Protein AF-A0A969MX32-F1 (afdb_monomer_lite)

Foldseek 3Di:
DQQLVQVCVVVVVPDPQSVQWDWDQDPVDNWIWIDGVNHTPQQKTKDWDPPDPPDTHMHIDGHNDDDDDDDDDDDD

Structure (mmCIF, N/CA/C/O backbone):
data_AF-A0A969MX32-F1
#
_entry.id   AF-A0A969MX32-F1
#
loop_
_atom_site.group_PDB
_atom_site.id
_atom_site.type_symbol
_atom_site.label_atom_id
_atom_site.label_alt_id
_atom_site.label_comp_id
_atom_site.label_asym_id
_atom_site.label_entity_id
_atom_site.label_seq_id
_atom_site.pdbx_PDB_ins_code
_atom_site.Cartn_x
_atom_site.Cartn_y
_atom_site.Cartn_z
_atom_site.occupancy
_atom_site.B_iso_or_equiv
_atom_site.auth_seq_id
_atom_site.auth_comp_id
_atom_site.auth_asym_id
_atom_site.auth_atom_id
_atom_site.pdbx_PDB_model_num
ATOM 1 N N . TRP A 1 1 ? -0.480 4.294 -7.817 1.00 84.75 1 TRP A N 1
ATOM 2 C CA . TRP A 1 1 ? -0.673 2.874 -8.186 1.00 84.75 1 TRP A CA 1
ATOM 3 C C . TRP A 1 1 ? 0.003 1.951 -7.177 1.00 84.75 1 TRP A C 1
ATOM 5 O O . TRP A 1 1 ? -0.712 1.297 -6.434 1.00 84.75 1 TRP A O 1
ATOM 15 N N . VAL A 1 2 ? 1.337 1.974 -7.066 1.00 89.69 2 VAL A N 1
ATOM 16 C CA . VAL A 1 2 ? 2.127 1.008 -6.270 1.00 89.69 2 VAL A CA 1
ATOM 17 C C . VAL A 1 2 ? 1.695 0.871 -4.800 1.00 89.69 2 VAL A C 1
ATOM 19 O O . VAL A 1 2 ? 1.583 -0.251 -4.328 1.00 89.69 2 VAL A O 1
ATOM 22 N N . CYS A 1 3 ? 1.357 1.956 -4.091 1.00 88.12 3 CYS A N 1
ATOM 23 C CA . CYS A 1 3 ? 0.884 1.853 -2.699 1.00 88.12 3 CYS A CA 1
ATOM 24 C C . CYS A 1 3 ? -0.442 1.079 -2.559 1.00 88.12 3 CYS A C 1
ATOM 26 O O . CYS A 1 3 ? -0.594 0.290 -1.632 1.00 88.12 3 CYS A O 1
ATOM 28 N N . ARG A 1 4 ? -1.382 1.248 -3.506 1.00 89.94 4 ARG A N 1
ATOM 29 C CA . ARG A 1 4 ? -2.656 0.497 -3.519 1.00 89.94 4 ARG A CA 1
ATOM 30 C C . ARG A 1 4 ? -2.397 -0.987 -3.739 1.00 89.94 4 ARG A C 1
ATOM 32 O O . ARG A 1 4 ? -2.999 -1.826 -3.087 1.00 89.94 4 ARG A O 1
ATOM 39 N N . GLU A 1 5 ? -1.485 -1.295 -4.655 1.00 91.31 5 GLU A N 1
ATOM 40 C CA . GLU A 1 5 ? -1.111 -2.673 -4.955 1.00 91.31 5 GLU A CA 1
ATOM 41 C C . GLU A 1 5 ? -0.387 -3.336 -3.774 1.00 91.31 5 GLU A C 1
ATOM 43 O O . GLU A 1 5 ? -0.670 -4.488 -3.467 1.00 91.31 5 GLU A O 1
ATOM 48 N N . ALA A 1 6 ? 0.498 -2.612 -3.081 1.00 91.25 6 ALA A N 1
ATOM 49 C CA . ALA A 1 6 ? 1.173 -3.102 -1.880 1.00 91.25 6 ALA A CA 1
ATOM 50 C C . ALA A 1 6 ? 0.175 -3.443 -0.762 1.00 91.25 6 ALA A C 1
ATOM 52 O O . ALA A 1 6 ? 0.267 -4.523 -0.188 1.00 91.25 6 ALA A O 1
ATOM 53 N N . TYR A 1 7 ? -0.811 -2.573 -0.510 1.00 91.12 7 TYR A N 1
ATOM 54 C CA . TYR A 1 7 ? -1.888 -2.844 0.448 1.00 91.12 7 TYR A CA 1
ATOM 55 C C . TYR A 1 7 ? -2.688 -4.095 0.068 1.00 91.12 7 TYR A C 1
ATOM 57 O O . TYR A 1 7 ? -2.813 -5.013 0.866 1.00 91.12 7 TYR A O 1
ATOM 65 N N . LEU A 1 8 ? -3.163 -4.173 -1.180 1.00 91.81 8 LEU A N 1
ATOM 66 C CA . LEU A 1 8 ? -3.954 -5.311 -1.661 1.00 91.81 8 LEU A CA 1
ATOM 67 C C . LEU A 1 8 ? -3.193 -6.639 -1.613 1.00 91.81 8 LEU A C 1
ATOM 69 O O . LEU A 1 8 ? -3.790 -7.695 -1.410 1.00 91.81 8 LEU A O 1
ATOM 73 N N . LYS A 1 9 ? -1.873 -6.597 -1.821 1.00 92.81 9 LYS A N 1
ATOM 74 C CA . LYS A 1 9 ? -1.001 -7.763 -1.651 1.00 92.81 9 LYS A CA 1
ATOM 75 C C . LYS A 1 9 ? -0.858 -8.150 -0.183 1.00 92.81 9 LYS A C 1
ATOM 77 O O . LYS A 1 9 ? -0.855 -9.340 0.104 1.00 92.81 9 LYS A O 1
ATOM 82 N N . ALA A 1 10 ? -0.747 -7.173 0.716 1.00 91.44 10 ALA A N 1
ATOM 83 C CA . ALA A 1 10 ? -0.636 -7.418 2.148 1.00 91.44 10 ALA A CA 1
ATOM 84 C C . ALA A 1 10 ? -1.932 -8.003 2.741 1.00 91.44 10 ALA A C 1
ATOM 86 O O . ALA A 1 10 ? -1.856 -8.899 3.574 1.00 91.44 10 ALA A O 1
ATOM 87 N N . THR A 1 11 ? -3.106 -7.562 2.275 1.00 90.88 11 THR A N 1
ATOM 88 C CA . THR A 1 11 ? -4.410 -8.083 2.732 1.00 90.88 11 THR A CA 1
ATOM 89 C C . THR A 1 11 ? -4.861 -9.355 2.010 1.00 90.88 11 THR A C 1
ATOM 91 O O . THR A 1 11 ? -5.731 -10.069 2.500 1.00 90.88 11 THR A O 1
ATOM 94 N N . GLY A 1 12 ? -4.291 -9.656 0.839 1.00 90.94 12 GLY A N 1
ATOM 95 C CA . GLY A 1 12 ? -4.657 -10.824 0.031 1.00 90.94 12 GLY A CA 1
ATOM 96 C C . GLY A 1 12 ? -5.963 -10.673 -0.759 1.00 90.94 12 GLY A C 1
ATOM 97 O O . GLY A 1 12 ? -6.422 -11.634 -1.371 1.00 90.94 12 GLY A O 1
ATOM 98 N N . GLU A 1 13 ? -6.554 -9.478 -0.795 1.00 88.06 13 GLU A N 1
ATOM 99 C CA . GLU A 1 13 ? -7.844 -9.215 -1.454 1.00 88.06 13 GLU A CA 1
ATOM 100 C C . GLU A 1 13 ? -7.751 -9.174 -2.992 1.00 88.06 13 GLU A C 1
ATOM 102 O O . GLU A 1 13 ? -8.750 -9.310 -3.702 1.00 88.06 13 GLU A O 1
ATOM 107 N N . GLY A 1 14 ? -6.541 -9.008 -3.532 1.00 86.25 14 GLY A N 1
ATOM 108 C CA . GLY A 1 14 ? -6.307 -8.975 -4.974 1.00 86.25 14 GLY A CA 1
ATOM 109 C C . GLY A 1 14 ? -6.870 -7.724 -5.662 1.00 86.25 14 GLY A C 1
ATOM 110 O O . GLY A 1 14 ? -7.265 -6.745 -5.039 1.00 86.25 14 GLY A O 1
ATOM 111 N N . LEU A 1 15 ? -6.873 -7.715 -6.997 1.00 85.75 15 LEU A N 1
ATOM 112 C CA . LEU A 1 15 ? -7.173 -6.505 -7.782 1.00 85.75 15 LEU A CA 1
ATOM 113 C C . LEU A 1 15 ? -8.658 -6.110 -7.816 1.00 85.75 15 LEU A C 1
ATOM 115 O O . LEU A 1 15 ? -8.972 -5.007 -8.269 1.00 85.75 15 LEU A O 1
ATOM 119 N N . ALA A 1 16 ? -9.568 -6.979 -7.367 1.00 86.25 16 ALA A N 1
ATOM 120 C CA . ALA A 1 16 ? -11.009 -6.718 -7.396 1.00 86.25 16 ALA A CA 1
ATOM 121 C C . ALA A 1 16 ? -11.378 -5.457 -6.595 1.00 86.25 16 ALA A C 1
ATOM 123 O O . ALA A 1 16 ? -12.191 -4.645 -7.037 1.00 86.25 16 ALA A O 1
ATOM 124 N N . GLU A 1 17 ? -10.682 -5.239 -5.481 1.00 85.38 17 GLU A N 1
ATOM 125 C CA . GLU A 1 17 ? -10.936 -4.144 -4.546 1.00 85.38 17 GLU A CA 1
ATOM 126 C C . GLU A 1 17 ? -10.216 -2.846 -4.909 1.00 85.38 17 GLU A C 1
ATOM 128 O O . GLU A 1 17 ? -10.367 -1.831 -4.229 1.00 85.38 17 GLU A O 1
ATOM 133 N N . LEU A 1 18 ? -9.476 -2.823 -6.024 1.00 84.31 18 LEU A N 1
ATOM 134 C CA . LEU A 1 18 ? -8.699 -1.656 -6.419 1.00 84.31 18 LEU A CA 1
ATOM 135 C C . LEU A 1 18 ? -9.576 -0.399 -6.443 1.00 84.31 18 LEU A C 1
ATOM 137 O O . LEU A 1 18 ? -9.191 0.614 -5.869 1.00 84.31 18 LEU A O 1
ATOM 141 N N . ARG A 1 19 ? -10.777 -0.460 -7.034 1.00 85.56 19 ARG A N 1
ATOM 142 C CA . ARG A 1 19 ? -11.690 0.695 -7.164 1.00 85.56 19 ARG A CA 1
ATOM 143 C C . ARG A 1 19 ? -12.173 1.267 -5.826 1.00 85.56 19 ARG A C 1
ATOM 145 O O . ARG A 1 19 ? -12.471 2.456 -5.780 1.00 85.56 19 ARG A O 1
ATOM 152 N N . ASN A 1 20 ? -12.188 0.459 -4.770 1.00 85.69 20 ASN A N 1
ATOM 153 C CA . ASN A 1 20 ? -12.702 0.831 -3.450 1.00 85.69 20 ASN A CA 1
ATOM 154 C C . ASN A 1 20 ? -11.620 1.435 -2.542 1.00 85.69 20 ASN A C 1
ATOM 156 O O . ASN A 1 20 ? -11.919 1.925 -1.454 1.00 85.69 20 ASN A O 1
ATOM 160 N N . ILE A 1 21 ? -10.365 1.419 -3.003 1.00 87.31 21 ILE A N 1
ATOM 161 C CA . ILE A 1 21 ? -9.199 1.876 -2.251 1.00 87.31 21 ILE A CA 1
ATOM 162 C C . ILE A 1 21 ? -8.658 3.158 -2.862 1.00 87.31 21 ILE A C 1
ATOM 164 O O . ILE A 1 21 ? -8.308 3.216 -4.049 1.00 87.31 21 ILE A O 1
ATOM 168 N N . GLN A 1 22 ? -8.502 4.165 -2.013 1.00 86.94 22 GLN A N 1
ATOM 169 C CA . GLN A 1 22 ? -7.847 5.424 -2.327 1.00 86.94 22 GLN A CA 1
ATOM 170 C C . GLN A 1 22 ? -6.574 5.558 -1.498 1.00 86.94 22 GLN A C 1
ATOM 172 O O . GLN A 1 22 ? -6.506 5.108 -0.362 1.00 86.94 22 GLN A O 1
ATOM 177 N N . VAL A 1 23 ? -5.554 6.173 -2.088 1.00 83.94 23 VAL A N 1
ATOM 178 C CA . VAL A 1 23 ? -4.339 6.566 -1.374 1.00 83.94 23 VAL A CA 1
ATOM 179 C C . VAL A 1 23 ? -4.284 8.080 -1.421 1.00 83.94 23 VAL A C 1
ATOM 181 O O . VAL A 1 23 ? -4.218 8.649 -2.513 1.00 83.94 23 VAL A O 1
ATOM 184 N N . GLN A 1 24 ? -4.315 8.713 -0.257 1.00 83.00 24 GLN A N 1
ATOM 185 C CA . GLN A 1 24 ? -4.029 10.129 -0.112 1.00 83.00 24 GLN A CA 1
ATOM 186 C C . GLN A 1 24 ? -2.552 10.298 0.226 1.00 83.00 24 GLN A C 1
ATOM 188 O O . GLN A 1 24 ? -2.012 9.607 1.089 1.00 83.00 24 GLN A O 1
ATOM 193 N N . LEU A 1 25 ? -1.894 11.188 -0.508 1.00 76.19 25 LEU A N 1
ATOM 194 C CA . LEU A 1 25 ? -0.535 11.618 -0.221 1.00 76.19 25 LEU A CA 1
ATOM 195 C C . LEU A 1 25 ? -0.634 1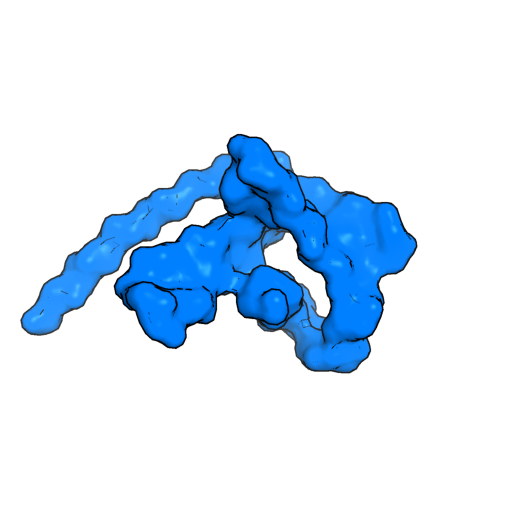2.999 0.415 1.00 76.19 25 LEU A C 1
ATOM 197 O O . LEU A 1 25 ? -1.138 13.927 -0.221 1.00 76.19 25 LEU A O 1
ATOM 201 N N . SER A 1 26 ? -0.131 13.131 1.635 1.00 71.75 26 SER A N 1
ATOM 202 C CA . SER A 1 26 ? 0.057 14.447 2.229 1.00 71.75 26 SER A CA 1
ATOM 203 C C . SER A 1 26 ? 1.213 15.149 1.509 1.00 71.75 26 SER A C 1
AT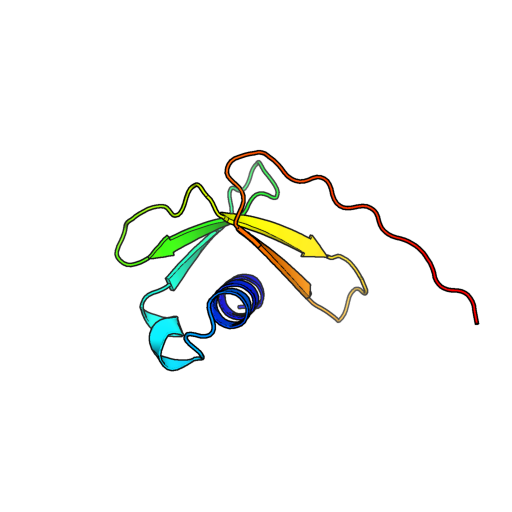OM 205 O O . SER A 1 26 ? 2.287 14.567 1.375 1.00 71.75 26 SER A O 1
ATOM 207 N N . PRO A 1 27 ? 1.043 16.386 1.015 1.00 64.69 27 PRO A N 1
ATOM 208 C CA . PRO A 1 27 ? 2.129 17.115 0.356 1.00 64.69 27 PRO A CA 1
ATOM 209 C C . PRO A 1 27 ? 3.342 17.333 1.272 1.00 64.69 27 PRO A C 1
ATOM 211 O O . PRO A 1 27 ? 4.481 17.339 0.807 1.00 64.69 27 PRO A O 1
ATOM 214 N N . ASP A 1 28 ? 3.084 17.462 2.576 1.00 68.00 28 ASP A N 1
ATOM 215 C CA . ASP A 1 28 ? 4.067 17.901 3.570 1.00 68.00 28 ASP A CA 1
ATOM 216 C C . ASP A 1 28 ? 4.742 16.739 4.308 1.00 68.00 28 ASP A C 1
ATOM 218 O O . ASP A 1 28 ? 5.822 16.887 4.882 1.00 68.00 28 ASP A O 1
ATOM 222 N N . SER A 1 29 ? 4.130 15.556 4.279 1.00 61.75 29 SER A N 1
ATOM 223 C CA . SER A 1 29 ? 4.681 14.344 4.866 1.00 61.75 29 SER A CA 1
ATOM 224 C C . SER A 1 29 ? 4.716 13.271 3.792 1.00 61.75 29 SER A C 1
ATOM 226 O O . SER A 1 29 ? 3.720 12.993 3.140 1.00 61.75 29 SER A O 1
ATOM 228 N N . LYS A 1 30 ? 5.853 12.591 3.614 1.00 64.88 30 LYS A N 1
ATOM 229 C CA . LYS A 1 30 ? 5.963 11.397 2.743 1.00 64.88 30 LYS A CA 1
ATOM 230 C C . LYS A 1 30 ? 5.107 10.209 3.239 1.00 64.88 30 LYS A C 1
ATOM 232 O O . LYS A 1 30 ? 5.408 9.057 2.941 1.00 64.88 30 LYS A O 1
ATOM 237 N N . GLN A 1 31 ? 4.096 10.484 4.055 1.00 66.56 31 GLN A N 1
ATOM 238 C CA . GLN A 1 31 ? 3.138 9.551 4.596 1.00 66.56 31 GLN A CA 1
ATOM 239 C C . GLN A 1 31 ? 1.992 9.429 3.602 1.00 66.56 31 GLN A C 1
ATOM 241 O O . GLN A 1 31 ? 1.446 10.415 3.102 1.00 66.56 31 GLN A O 1
ATOM 246 N N . PHE A 1 32 ? 1.642 8.185 3.323 1.00 76.50 32 PHE A N 1
ATOM 247 C CA . PHE A 1 32 ? 0.472 7.865 2.537 1.00 76.50 32 PHE A CA 1
ATOM 248 C C . PHE A 1 32 ? -0.582 7.323 3.485 1.00 76.50 32 PHE A C 1
ATOM 250 O O . PHE A 1 32 ? -0.285 6.458 4.306 1.00 76.50 32 PHE A O 1
ATOM 257 N N . GLN A 1 33 ? -1.803 7.814 3.345 1.00 78.00 33 GLN A N 1
ATOM 258 C CA . GLN A 1 33 ? -2.963 7.311 4.059 1.00 78.00 33 GLN A CA 1
ATOM 259 C C . GLN A 1 33 ? -3.806 6.513 3.075 1.00 78.00 33 GLN A C 1
ATOM 261 O O . GLN A 1 33 ? -4.132 7.003 1.989 1.00 78.00 33 GLN A O 1
ATOM 266 N N . VAL A 1 34 ? -4.150 5.276 3.428 1.00 80.62 34 VAL A N 1
ATOM 267 C CA . VAL A 1 34 ? -5.140 4.521 2.662 1.00 80.62 34 VAL A CA 1
ATOM 268 C C . VAL A 1 34 ? -6.519 4.783 3.233 1.00 80.62 34 VAL A C 1
ATOM 270 O O . VAL A 1 34 ? -6.735 4.717 4.440 1.00 80.62 34 VAL A O 1
ATOM 273 N N . MET A 1 35 ? -7.451 5.058 2.330 1.00 82.75 35 MET A N 1
ATOM 274 C CA . MET A 1 35 ? -8.867 5.100 2.636 1.00 82.75 35 MET A CA 1
ATOM 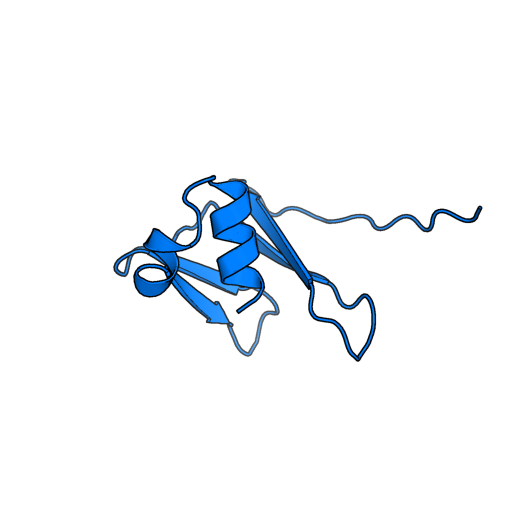275 C C . MET A 1 35 ? -9.580 3.976 1.902 1.00 82.75 35 MET A C 1
ATOM 277 O O . MET A 1 35 ? -9.339 3.753 0.709 1.00 82.75 35 MET A O 1
ATOM 281 N N . ARG A 1 36 ? -10.507 3.318 2.589 1.00 82.81 36 ARG A N 1
ATOM 282 C CA . ARG A 1 36 ? -11.431 2.354 1.996 1.00 82.81 36 ARG A CA 1
ATOM 283 C C . ARG A 1 36 ? -12.846 2.828 2.253 1.00 82.81 36 ARG A C 1
ATOM 285 O O . ARG A 1 36 ? -13.199 3.074 3.393 1.00 82.81 36 ARG A O 1
ATOM 292 N N . ASN A 1 37 ? -13.650 2.975 1.203 1.00 83.31 37 ASN A N 1
ATOM 293 C CA . ASN A 1 37 ? -15.041 3.433 1.332 1.00 83.31 37 ASN A CA 1
ATOM 294 C C . ASN A 1 37 ? -15.215 4.715 2.181 1.00 83.31 37 ASN A C 1
ATOM 296 O O . ASN A 1 37 ? -16.240 4.872 2.826 1.00 83.31 37 ASN A O 1
ATOM 300 N N . GLN A 1 38 ? -14.246 5.641 2.121 1.00 77.38 38 GLN A N 1
ATOM 301 C CA . GLN A 1 38 ? -14.166 6.894 2.905 1.00 77.38 38 GLN A CA 1
ATOM 302 C C . GLN A 1 38 ? -13.656 6.753 4.350 1.00 77.38 38 GLN A C 1
ATOM 304 O O . GLN A 1 38 ? -13.379 7.773 4.977 1.00 77.38 38 GLN A O 1
ATOM 309 N N . ASP A 1 39 ? -13.419 5.535 4.835 1.00 81.81 39 ASP A N 1
ATOM 310 C CA . ASP A 1 39 ? -12.812 5.298 6.142 1.00 81.81 39 ASP A CA 1
ATOM 311 C C . ASP A 1 39 ? -11.286 5.293 6.044 1.00 81.81 39 ASP A C 1
ATOM 313 O O . ASP A 1 39 ? -10.699 4.620 5.190 1.00 81.81 39 ASP A O 1
ATOM 317 N N . SER A 1 40 ? -10.636 6.044 6.933 1.00 81.06 40 SER A N 1
ATOM 318 C CA . SER A 1 40 ? -9.180 6.038 7.073 1.00 81.06 40 SER A CA 1
ATOM 319 C C . SER A 1 40 ? -8.716 4.757 7.755 1.00 81.06 40 SER A C 1
ATOM 321 O O . SER A 1 40 ? -9.102 4.483 8.889 1.00 81.06 40 SER A O 1
ATOM 323 N N . LEU A 1 41 ? -7.789 4.043 7.123 1.00 83.00 41 LEU A N 1
ATOM 324 C CA . LEU A 1 41 ? -7.109 2.903 7.728 1.00 83.00 41 LEU A CA 1
ATOM 325 C C . LEU A 1 41 ? -5.879 3.398 8.497 1.00 83.00 41 LEU A C 1
ATOM 327 O O . LEU A 1 41 ? -4.787 3.490 7.940 1.00 83.00 41 LEU A O 1
ATOM 331 N N . THR A 1 42 ? -6.071 3.776 9.762 1.00 80.25 42 THR A N 1
ATOM 332 C CA . THR A 1 42 ? -5.008 4.347 10.614 1.00 80.25 42 THR A CA 1
ATOM 333 C C . THR A 1 42 ? -3.920 3.352 10.977 1.00 80.25 42 THR A C 1
ATOM 335 O O . THR A 1 42 ? -2.790 3.758 11.222 1.00 80.25 42 THR A O 1
ATOM 338 N N . ASP A 1 43 ? -4.249 2.066 10.948 1.00 87.50 43 ASP A N 1
ATOM 339 C CA . ASP A 1 43 ? -3.365 0.988 11.392 1.00 87.50 43 ASP A CA 1
ATOM 340 C C . ASP A 1 43 ? -2.457 0.503 10.252 1.00 87.50 43 ASP A C 1
ATOM 342 O O . ASP A 1 43 ? -1.863 -0.568 10.322 1.00 87.50 43 ASP A O 1
ATOM 346 N N . TRP A 1 44 ? -2.383 1.266 9.157 1.00 87.75 44 TRP A N 1
ATOM 347 C CA . TRP A 1 44 ? -1.585 0.940 7.985 1.00 87.75 44 TRP A CA 1
ATOM 348 C C . TRP A 1 44 ? -0.544 2.018 7.703 1.00 87.75 44 TRP A C 1
ATOM 350 O O . TRP A 1 44 ? -0.855 3.167 7.387 1.00 87.75 44 TRP A O 1
ATOM 360 N N . HIS A 1 45 ? 0.718 1.603 7.727 1.00 85.81 45 HIS A N 1
ATOM 361 C CA . HIS A 1 45 ? 1.873 2.421 7.400 1.00 85.81 45 HIS A CA 1
ATOM 362 C C . HIS A 1 45 ? 2.379 2.108 5.995 1.00 85.81 45 HIS A C 1
ATOM 364 O O . HIS A 1 45 ? 2.581 0.953 5.614 1.00 85.81 45 HIS A O 1
ATOM 370 N N . PHE A 1 46 ? 2.632 3.164 5.226 1.00 85.62 46 PHE A N 1
ATOM 371 C CA . PHE A 1 46 ? 3.098 3.065 3.850 1.00 85.62 46 PHE A CA 1
ATOM 372 C C . PHE A 1 46 ? 4.440 3.750 3.678 1.00 85.62 46 PHE A C 1
ATOM 374 O O . PHE A 1 46 ? 4.589 4.938 3.964 1.00 85.62 46 PHE A O 1
ATOM 381 N N . HIS A 1 47 ? 5.395 3.012 3.124 1.00 84.88 47 HIS A N 1
ATOM 382 C CA . HIS A 1 47 ? 6.730 3.516 2.842 1.00 84.88 47 HIS A CA 1
ATOM 383 C C . HIS A 1 47 ? 7.018 3.391 1.353 1.00 84.88 47 HIS A C 1
ATOM 385 O O . HIS A 1 47 ? 7.078 2.281 0.825 1.00 84.88 47 HIS A O 1
ATOM 391 N N . GLN A 1 48 ? 7.220 4.520 0.673 1.00 85.56 48 GLN A N 1
ATOM 392 C CA . GLN A 1 48 ? 7.753 4.501 -0.686 1.00 85.56 48 GLN A CA 1
ATOM 393 C C . GLN A 1 48 ? 9.260 4.243 -0.634 1.00 85.56 48 GLN A C 1
ATOM 395 O O . GLN A 1 48 ? 9.978 4.858 0.154 1.00 85.56 48 GLN A O 1
ATOM 400 N N . LEU A 1 49 ? 9.729 3.339 -1.489 1.00 85.38 49 LEU A N 1
ATOM 401 C CA . LEU A 1 49 ? 11.137 2.998 -1.614 1.00 85.38 49 LEU A CA 1
ATOM 402 C C . LEU A 1 49 ? 11.714 3.627 -2.878 1.00 85.38 49 LEU A C 1
ATOM 404 O O . LEU A 1 49 ? 11.250 3.351 -3.989 1.00 85.38 49 LEU A O 1
ATOM 408 N N . ASP A 1 50 ? 12.764 4.421 -2.706 1.00 84.06 50 ASP A N 1
ATOM 409 C CA . ASP A 1 50 ? 13.529 4.997 -3.808 1.00 84.06 50 ASP A CA 1
ATOM 410 C C . ASP A 1 50 ? 14.698 4.062 -4.152 1.00 84.06 50 ASP A C 1
ATOM 412 O O . ASP A 1 50 ? 15.841 4.284 -3.764 1.00 84.06 50 ASP A O 1
ATOM 416 N N . ILE A 1 51 ? 14.384 2.963 -4.846 1.00 84.62 51 ILE A N 1
ATOM 417 C CA . ILE A 1 51 ? 15.363 1.914 -5.190 1.00 84.62 51 ILE A CA 1
ATOM 418 C C . ILE A 1 51 ? 16.141 2.264 -6.469 1.00 84.62 51 ILE A C 1
ATOM 420 O O . ILE A 1 51 ? 17.332 1.997 -6.578 1.00 84.62 51 ILE A O 1
ATOM 424 N N . HIS A 1 52 ? 15.461 2.855 -7.458 1.00 89.56 52 HIS A N 1
ATOM 425 C CA . HIS A 1 52 ? 16.043 3.281 -8.732 1.00 89.56 52 HIS A CA 1
ATOM 426 C C . HIS A 1 52 ? 15.126 4.320 -9.408 1.00 89.56 52 HIS A C 1
ATOM 428 O O . HIS A 1 52 ? 13.906 4.173 -9.319 1.00 89.56 52 HIS A O 1
ATOM 434 N N . PRO A 1 53 ? 15.649 5.326 -10.141 1.00 89.19 53 PRO A N 1
ATOM 435 C CA . PRO A 1 53 ? 14.832 6.396 -10.732 1.00 89.19 53 PRO A CA 1
ATOM 436 C C . PRO A 1 53 ? 13.682 5.913 -11.630 1.00 89.19 53 PRO A C 1
ATOM 438 O O . PRO A 1 53 ? 12.587 6.472 -11.596 1.00 89.19 53 PRO A O 1
ATOM 441 N N . SER A 1 54 ? 13.922 4.853 -12.406 1.00 94.31 54 SER A N 1
ATOM 442 C CA . SER A 1 54 ? 12.937 4.259 -13.328 1.00 94.31 54 SER A CA 1
ATOM 443 C C . SER A 1 54 ? 11.946 3.290 -12.676 1.00 94.31 54 SER A C 1
ATOM 445 O O . SER A 1 54 ? 11.077 2.766 -13.368 1.00 94.31 54 SER A O 1
ATOM 447 N N . TYR A 1 55 ? 12.068 3.024 -11.374 1.00 90.12 55 TYR A N 1
ATOM 448 C CA . TYR A 1 55 ? 11.203 2.091 -10.658 1.00 90.12 55 TYR A CA 1
ATOM 449 C C . TYR A 1 55 ? 10.465 2.802 -9.527 1.00 90.12 55 TYR A C 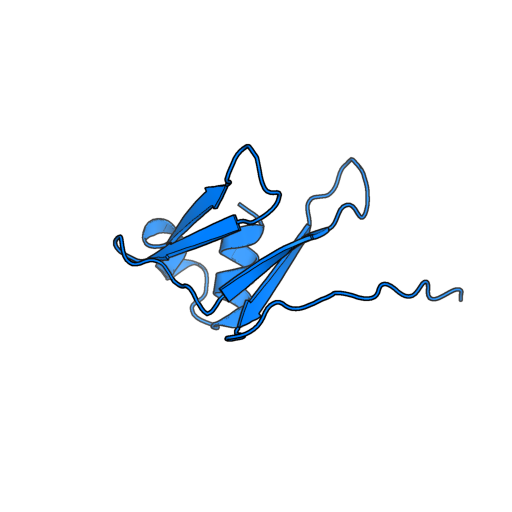1
ATOM 451 O O . TYR A 1 55 ? 10.955 3.755 -8.923 1.00 90.12 55 TYR A O 1
ATOM 459 N N . LYS A 1 56 ? 9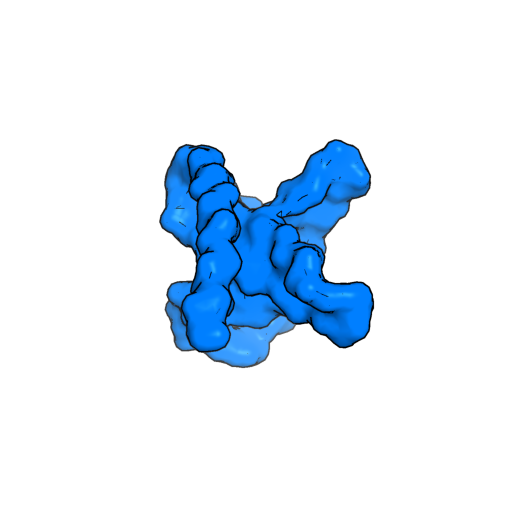.253 2.330 -9.239 1.00 88.75 56 LYS A N 1
ATOM 460 C CA . LYS A 1 56 ? 8.465 2.761 -8.085 1.00 88.75 56 LYS A CA 1
ATOM 461 C C . LYS A 1 56 ? 8.161 1.538 -7.243 1.00 88.75 56 LYS A C 1
ATOM 463 O O . LYS A 1 56 ? 7.661 0.545 -7.762 1.00 88.75 56 LYS A O 1
ATOM 468 N N . ALA A 1 57 ? 8.454 1.626 -5.956 1.00 90.62 57 ALA A N 1
ATOM 469 C CA . ALA A 1 57 ? 8.221 0.560 -4.999 1.00 90.62 57 ALA A CA 1
ATOM 470 C C . ALA A 1 57 ? 7.588 1.137 -3.734 1.00 90.62 57 ALA A C 1
ATOM 472 O O . ALA A 1 57 ? 7.833 2.290 -3.376 1.00 90.62 57 ALA A O 1
ATOM 473 N N . ALA A 1 58 ? 6.750 0.339 -3.083 1.00 89.94 58 ALA A N 1
ATOM 474 C CA . ALA A 1 58 ? 6.134 0.695 -1.818 1.00 89.94 58 ALA A CA 1
ATOM 475 C C . ALA A 1 58 ? 5.966 -0.550 -0.950 1.00 89.94 58 ALA A C 1
ATOM 477 O O . ALA A 1 58 ? 5.728 -1.641 -1.470 1.00 89.94 58 ALA A O 1
ATOM 478 N N . ILE A 1 59 ? 6.060 -0.356 0.360 1.00 89.94 59 ILE A N 1
ATOM 479 C CA . ILE A 1 59 ? 5.726 -1.345 1.383 1.00 89.94 59 ILE A CA 1
ATOM 480 C C . ILE A 1 59 ? 4.471 -0.859 2.105 1.00 89.94 59 ILE A C 1
ATOM 482 O O . ILE A 1 59 ? 4.363 0.330 2.410 1.00 89.94 59 ILE A O 1
ATOM 486 N N . ALA A 1 60 ? 3.546 -1.782 2.358 1.00 90.50 60 ALA A N 1
ATOM 487 C CA . ALA A 1 60 ? 2.394 -1.598 3.231 1.00 90.50 60 ALA A CA 1
ATOM 488 C C . ALA A 1 60 ? 2.589 -2.473 4.474 1.00 90.50 60 ALA A C 1
ATOM 490 O O . ALA A 1 60 ? 2.929 -3.649 4.334 1.00 90.50 60 ALA A O 1
ATOM 491 N N . ILE A 1 61 ? 2.415 -1.902 5.661 1.00 90.38 61 ILE A N 1
ATOM 492 C CA . ILE A 1 61 ? 2.622 -2.579 6.943 1.00 90.38 61 ILE A CA 1
ATOM 493 C C . ILE A 1 61 ? 1.412 -2.307 7.819 1.00 90.38 61 ILE A C 1
ATOM 495 O O . ILE A 1 61 ? 1.069 -1.146 8.024 1.00 90.38 61 ILE A O 1
ATOM 499 N N . GLU A 1 62 ? 0.797 -3.357 8.342 1.00 91.56 62 GLU A N 1
ATOM 500 C CA . GLU A 1 62 ? -0.236 -3.231 9.364 1.00 91.56 62 GLU A CA 1
ATOM 501 C C . GLU A 1 62 ? 0.436 -3.113 10.739 1.00 91.56 62 GLU A C 1
ATOM 503 O O . GLU A 1 62 ? 1.096 -4.049 11.196 1.00 91.56 62 GLU A O 1
ATOM 508 N N . ALA A 1 63 ? 0.342 -1.943 11.367 1.00 87.06 63 ALA A N 1
ATOM 509 C CA . ALA A 1 63 ? 0.848 -1.680 12.707 1.00 87.06 63 ALA A CA 1
ATOM 510 C C . ALA A 1 63 ? 0.105 -0.496 13.342 1.00 87.06 63 ALA A C 1
ATOM 512 O O . ALA A 1 63 ? -0.270 0.454 12.664 1.00 87.06 63 ALA A O 1
ATOM 513 N N . VAL A 1 64 ? -0.070 -0.548 14.663 1.00 82.50 64 VAL A N 1
ATOM 514 C CA . VAL A 1 64 ? -0.666 0.550 15.451 1.00 82.50 64 VAL A CA 1
ATOM 515 C C . VAL A 1 64 ? 0.356 1.664 15.715 1.00 82.50 64 VAL A C 1
ATOM 517 O O . VAL A 1 64 ? 0.001 2.826 15.901 1.00 82.50 64 VAL A O 1
ATOM 520 N N . GLU A 1 65 ? 1.640 1.309 15.739 1.00 84.56 65 GLU A N 1
ATOM 521 C CA . GLU A 1 65 ? 2.748 2.225 15.995 1.00 84.56 65 GLU A CA 1
ATOM 522 C C . GLU A 1 65 ? 3.591 2.450 14.740 1.00 84.56 65 GLU A C 1
ATOM 524 O O . GLU A 1 65 ? 3.710 1.583 13.873 1.00 84.56 65 GLU A O 1
ATOM 529 N N . ALA A 1 66 ? 4.242 3.614 14.682 1.00 78.44 66 ALA A N 1
ATOM 530 C CA . ALA A 1 66 ? 5.097 3.981 13.565 1.00 78.44 66 ALA A CA 1
ATOM 531 C C . ALA A 1 66 ? 6.260 2.994 13.386 1.00 78.44 66 ALA A C 1
ATOM 533 O O . ALA A 1 66 ? 7.054 2.758 14.296 1.00 78.44 66 ALA A O 1
ATOM 534 N N . VAL A 1 67 ? 6.399 2.479 12.165 1.00 82.00 67 VAL A N 1
ATOM 535 C CA . VAL A 1 67 ? 7.445 1.517 11.810 1.00 82.00 67 VAL A CA 1
ATOM 536 C C . VAL A 1 67 ? 8.635 2.232 11.176 1.00 82.00 67 VAL A C 1
ATOM 538 O O . VAL A 1 67 ? 8.487 3.046 10.263 1.00 82.00 67 VAL A O 1
ATOM 541 N N . GLN A 1 68 ? 9.841 1.900 11.637 1.00 84.00 68 GLN A N 1
ATOM 542 C CA . GLN A 1 68 ? 11.083 2.345 11.014 1.00 84.00 68 GLN A CA 1
ATOM 543 C C . GLN A 1 68 ? 11.697 1.207 10.200 1.00 84.00 68 GLN A C 1
ATOM 545 O O . GLN A 1 68 ? 11.933 0.113 10.707 1.00 84.00 68 GLN A O 1
ATOM 550 N N . LEU A 1 69 ? 11.968 1.477 8.924 1.00 82.75 69 LEU A N 1
ATOM 551 C CA . LEU A 1 69 ? 12.604 0.518 8.028 1.00 82.75 69 LEU A CA 1
ATOM 552 C C . LEU A 1 69 ? 14.126 0.656 8.078 1.00 82.75 69 LEU A C 1
ATOM 554 O O . LEU A 1 69 ? 14.661 1.762 7.985 1.00 82.75 69 LEU A O 1
ATOM 558 N N . ALA A 1 70 ? 14.812 -0.482 8.164 1.00 86.19 70 ALA A N 1
ATOM 559 C CA . ALA A 1 70 ? 16.251 -0.590 7.967 1.00 86.19 70 ALA A CA 1
ATOM 560 C C . ALA A 1 70 ? 16.534 -1.255 6.614 1.00 86.19 70 ALA A C 1
ATOM 562 O O . ALA A 1 70 ? 15.914 -2.261 6.266 1.00 86.19 70 ALA A O 1
ATOM 563 N N . PHE A 1 71 ? 17.476 -0.695 5.856 1.00 82.44 71 PHE A N 1
ATOM 564 C CA . PHE A 1 71 ? 17.895 -1.223 4.560 1.00 82.44 71 PHE A CA 1
ATOM 565 C C . PHE A 1 71 ? 19.302 -1.792 4.678 1.00 82.44 71 PHE A C 1
ATOM 567 O O . PHE A 1 71 ? 20.209 -1.117 5.165 1.00 82.44 71 PHE A O 1
ATOM 574 N N . TYR A 1 72 ? 19.478 -3.023 4.210 1.00 84.62 72 TYR A N 1
ATOM 575 C CA . TYR A 1 72 ? 20.762 -3.710 4.208 1.00 84.62 72 TYR A CA 1
ATOM 576 C C . TYR A 1 72 ? 21.163 -4.008 2.769 1.00 84.62 72 TYR A C 1
ATOM 578 O O . TYR A 1 72 ? 20.373 -4.547 1.994 1.00 84.62 72 TYR A O 1
ATOM 586 N N . ASN A 1 73 ? 22.397 -3.658 2.418 1.00 81.06 73 ASN A N 1
ATOM 587 C CA . ASN A 1 73 ? 22.961 -4.000 1.120 1.00 81.06 73 ASN A CA 1
ATOM 588 C C . ASN A 1 73 ? 23.531 -5.418 1.192 1.00 81.06 73 ASN A C 1
ATOM 590 O O . ASN A 1 73 ? 24.460 -5.675 1.957 1.00 81.06 73 ASN A O 1
ATOM 594 N N . CYS A 1 74 ? 22.986 -6.326 0.388 1.00 78.88 74 CYS A N 1
ATOM 595 C CA . CYS A 1 74 ? 23.565 -7.648 0.190 1.00 78.88 74 CYS A CA 1
ATOM 596 C C . CYS A 1 74 ? 24.585 -7.557 -0.948 1.00 78.88 74 CYS A C 1
ATOM 598 O O . CYS A 1 74 ? 24.201 -7.434 -2.111 1.00 78.88 74 CYS A O 1
ATOM 600 N N . TYR A 1 75 ? 25.875 -7.582 -0.617 1.00 73.12 75 TYR A N 1
ATOM 601 C CA . TYR A 1 75 ? 26.935 -7.748 -1.610 1.00 73.12 75 TYR A CA 1
ATOM 602 C C . TYR A 1 75 ? 27.171 -9.252 -1.802 1.00 73.12 75 TYR A C 1
ATOM 604 O O . TYR A 1 75 ? 27.424 -9.951 -0.819 1.00 73.12 75 TYR A O 1
ATOM 612 N N . TYR A 1 76 ? 2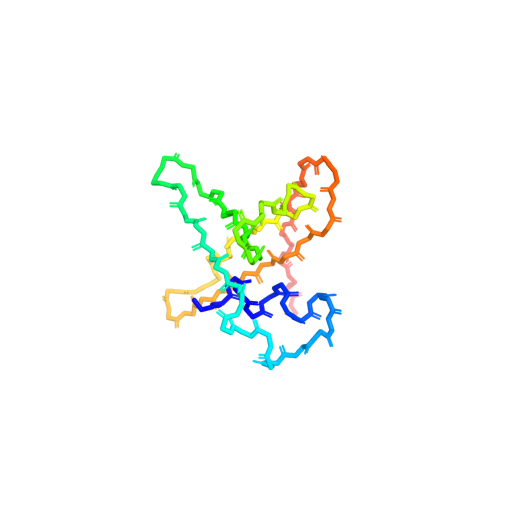7.015 -9.730 -3.038 1.00 58.56 76 TYR A N 1
ATOM 613 C CA . TYR A 1 76 ? 27.333 -11.099 -3.459 1.00 58.56 76 TYR A CA 1
ATOM 614 C C . TYR A 1 76 ? 28.753 -11.169 -4.014 1.00 58.56 76 TYR A C 1
ATOM 616 O O . TYR A 1 76 ? 29.162 -10.184 -4.674 1.00 58.56 76 TYR A O 1
#

Sequence (76 aa):
WVCREAYLKATGEGLAELRNIQVQLSPDSKQFQVMRNQDSLTDWHFHQLDIHPSYKAAIAIEAVEAVQLAFYNCYY

pLDDT: mean 83.76, std 7.38, range [58.56, 94.31]

Secondary structure (DSSP, 8-state):
-HHHHHHHHHHT--GGGGGGEEEEEPSSSS-EEEEETTEE-TTEEEEEE-S-TT--EEEEEE-SSPPPP-------

Radius of gyration: 13.26 Å; chains: 1; bounding box: 42×29×29 Å